Protein AF-A0A448Z9D4-F1 (afdb_monomer)

Solvent-accessible surface area (backbone atoms only — not comparable to full-atom values): 10420 Å² total; per-residue (Å²): 134,87,89,86,86,84,90,81,82,89,83,80,80,80,78,78,79,80,71,76,80,75,78,73,74,74,68,60,61,67,57,47,51,58,36,29,73,73,11,59,17,54,36,50,36,48,49,46,41,60,54,42,74,74,62,68,85,88,76,64,77,76,55,37,66,43,79,90,77,48,28,20,47,69,38,93,47,69,90,80,47,76,72,38,74,38,67,63,66,54,86,63,51,76,75,40,54,92,68,25,38,66,30,50,39,34,41,70,41,82,87,62,87,43,100,80,77,50,35,76,46,60,32,31,41,57,93,47,40,46,66,41,55,60,89,65,77,69,72,37,35,34,49,92,26,43,39,24,60,77,74,59,28,45,46,70,78,58,88,81,66,87,62,89,35,75,106

Structure (mmCIF, N/CA/C/O backbone):
data_AF-A0A448Z9D4-F1
#
_entry.id   AF-A0A448Z9D4-F1
#
loop_
_atom_site.group_PDB
_atom_site.id
_atom_site.type_symbol
_atom_site.label_atom_id
_atom_site.label_alt_id
_atom_site.label_comp_id
_atom_site.label_asym_id
_atom_site.label_entity_id
_atom_site.label_seq_id
_atom_site.pdbx_PDB_ins_code
_atom_site.Cartn_x
_atom_site.Cartn_y
_atom_site.Cartn_z
_atom_site.occupancy
_atom_site.B_iso_or_equiv
_atom_site.auth_seq_id
_atom_site.auth_comp_id
_atom_site.auth_asym_id
_atom_site.auth_atom_id
_atom_site.pdbx_PDB_model_num
ATOM 1 N N . MET A 1 1 ? 22.459 -67.582 -50.135 1.00 36.84 1 MET A N 1
ATOM 2 C CA . MET A 1 1 ? 23.794 -67.138 -49.676 1.00 36.84 1 MET A CA 1
ATOM 3 C C . MET A 1 1 ? 23.804 -65.613 -49.620 1.00 36.84 1 MET A C 1
ATOM 5 O O . MET A 1 1 ? 23.527 -65.019 -50.646 1.00 36.84 1 MET A O 1
ATOM 9 N N . LYS A 1 2 ? 24.046 -65.054 -48.417 1.00 35.31 2 LYS A N 1
ATOM 10 C CA . LYS A 1 2 ? 24.551 -63.705 -48.034 1.00 35.31 2 LYS A CA 1
ATOM 11 C C . LYS A 1 2 ? 24.096 -62.491 -48.875 1.00 35.31 2 LYS A C 1
ATOM 13 O O . LYS A 1 2 ? 24.502 -62.348 -50.014 1.00 35.31 2 LYS A O 1
ATOM 18 N N . ASN A 1 3 ? 23.211 -61.650 -48.333 1.00 38.22 3 ASN A N 1
ATOM 19 C CA . ASN A 1 3 ? 23.468 -60.439 -47.513 1.00 38.22 3 ASN A CA 1
ATOM 20 C C . ASN A 1 3 ? 23.447 -59.168 -48.371 1.00 38.22 3 ASN A C 1
ATOM 22 O O . ASN A 1 3 ? 24.313 -59.022 -49.222 1.00 38.22 3 ASN A O 1
ATOM 26 N N . GLN A 1 4 ? 22.568 -58.217 -48.038 1.00 38.72 4 GLN A N 1
ATOM 27 C CA . GLN A 1 4 ? 22.962 -56.831 -47.750 1.00 38.72 4 GLN A CA 1
ATOM 28 C C . GLN A 1 4 ? 21.807 -56.053 -47.097 1.00 38.72 4 GLN A C 1
ATOM 30 O O . GLN A 1 4 ? 20.663 -56.091 -47.540 1.00 38.72 4 GLN A O 1
ATOM 35 N N . SER A 1 5 ? 22.155 -55.426 -45.978 1.00 44.38 5 SER A N 1
ATOM 36 C CA . SER A 1 5 ? 21.351 -54.638 -45.048 1.00 44.38 5 SER A CA 1
ATOM 37 C C . SER A 1 5 ? 20.934 -53.289 -45.630 1.00 44.38 5 SER A C 1
ATOM 39 O O . SER A 1 5 ? 21.693 -52.737 -46.414 1.00 44.38 5 SER A O 1
ATOM 41 N N . LEU A 1 6 ? 19.860 -52.676 -45.122 1.00 38.09 6 LEU A N 1
ATOM 42 C CA . LEU A 1 6 ? 19.865 -51.230 -44.865 1.00 38.09 6 LEU A CA 1
ATOM 43 C C . LEU A 1 6 ? 18.790 -50.851 -43.830 1.00 38.09 6 LEU A C 1
ATOM 45 O O . LEU A 1 6 ? 17.598 -51.064 -44.027 1.00 38.09 6 LEU A O 1
ATOM 49 N N . SER A 1 7 ? 19.259 -50.320 -42.704 1.00 43.16 7 SER A N 1
ATOM 50 C CA . SER A 1 7 ? 18.485 -49.749 -41.600 1.00 43.16 7 SER A CA 1
ATOM 51 C C . SER A 1 7 ? 17.828 -48.429 -42.009 1.00 43.16 7 SER A C 1
ATOM 53 O O . SER A 1 7 ? 18.494 -47.621 -42.648 1.00 43.16 7 SER A O 1
ATOM 55 N N . LEU A 1 8 ? 16.605 -48.135 -41.546 1.00 39.91 8 LEU A N 1
ATOM 56 C CA . LEU A 1 8 ? 16.091 -46.759 -41.527 1.00 39.91 8 LEU A CA 1
ATOM 57 C C . LEU A 1 8 ? 15.339 -46.439 -40.221 1.00 39.91 8 LEU A C 1
A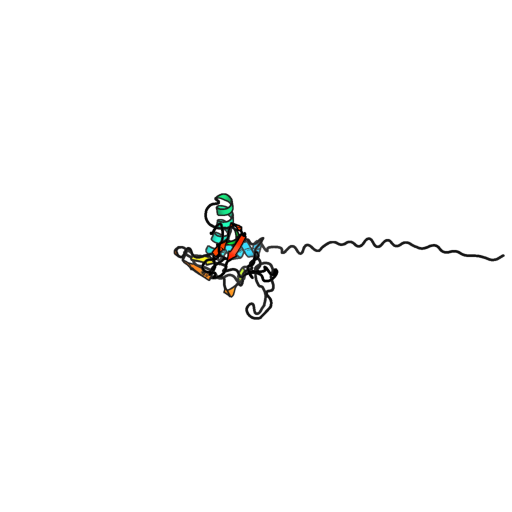TOM 59 O O . LEU A 1 8 ? 14.237 -46.913 -39.971 1.00 39.91 8 LEU A O 1
ATOM 63 N N . ALA A 1 9 ? 16.040 -45.649 -39.405 1.00 39.03 9 ALA A N 1
ATOM 64 C CA . ALA A 1 9 ? 15.614 -44.591 -38.488 1.00 39.03 9 ALA A CA 1
ATOM 65 C C . ALA A 1 9 ? 14.257 -44.690 -37.758 1.00 39.03 9 ALA A C 1
ATOM 67 O O . ALA A 1 9 ? 13.191 -44.417 -38.304 1.00 39.03 9 ALA A O 1
ATOM 68 N N . LEU A 1 10 ? 14.357 -44.898 -36.443 1.00 39.38 10 LEU A N 1
ATOM 69 C CA . LEU A 1 10 ? 13.347 -44.565 -35.444 1.00 39.38 10 LEU A CA 1
ATOM 70 C C . LEU A 1 10 ? 13.287 -43.026 -35.296 1.00 39.38 10 LEU A C 1
ATOM 72 O O . LEU A 1 10 ? 14.190 -42.431 -34.708 1.00 39.38 10 LEU A O 1
ATOM 76 N N . LEU A 1 11 ? 12.258 -42.359 -35.833 1.00 39.09 11 LEU A N 1
ATOM 77 C CA . LEU A 1 11 ? 11.969 -40.961 -35.487 1.00 39.09 11 LEU A CA 1
ATOM 78 C C . LEU A 1 11 ? 11.218 -40.926 -34.150 1.00 39.09 11 LEU A C 1
ATOM 80 O O . LEU A 1 11 ? 10.002 -41.088 -34.099 1.00 39.09 11 LEU A O 1
ATOM 84 N N . ALA A 1 12 ? 11.949 -40.704 -33.060 1.00 41.31 12 ALA A N 1
ATOM 85 C CA . ALA A 1 12 ? 11.363 -40.277 -31.797 1.00 41.31 12 ALA A CA 1
ATOM 86 C C . ALA A 1 12 ? 11.097 -38.767 -31.874 1.00 41.31 12 ALA A C 1
ATOM 88 O O . ALA A 1 12 ? 12.001 -37.950 -31.702 1.00 41.31 12 ALA A O 1
ATOM 89 N N . THR A 1 13 ? 9.859 -38.378 -32.171 1.00 46.28 13 THR A N 1
ATOM 90 C CA . THR A 1 13 ? 9.428 -36.983 -32.062 1.00 46.28 13 THR A CA 1
ATOM 91 C C . THR A 1 13 ? 9.284 -36.616 -30.586 1.00 46.28 13 THR A C 1
ATOM 93 O O . THR A 1 13 ? 8.276 -36.934 -29.957 1.00 46.28 13 THR A O 1
ATOM 96 N N . LEU A 1 14 ? 10.294 -35.937 -30.030 1.00 39.09 14 LEU A N 1
ATOM 97 C CA . LEU A 1 14 ? 10.141 -35.137 -28.816 1.00 39.09 14 LEU A CA 1
ATOM 98 C C . LEU A 1 14 ? 9.248 -33.935 -29.145 1.00 39.09 14 LEU A C 1
ATOM 100 O O . LEU A 1 14 ? 9.716 -32.921 -29.659 1.00 39.09 14 LEU A O 1
ATOM 104 N N . THR A 1 15 ? 7.959 -34.027 -28.839 1.00 52.91 15 THR A N 1
ATOM 105 C CA . THR A 1 15 ? 7.132 -32.830 -28.690 1.00 52.91 15 THR A CA 1
ATOM 106 C C . THR A 1 15 ? 7.383 -32.261 -27.301 1.00 52.91 15 THR A C 1
ATOM 108 O O . THR A 1 15 ? 6.835 -32.732 -26.304 1.00 52.91 15 THR A O 1
ATOM 111 N N . SER A 1 16 ? 8.271 -31.272 -27.241 1.00 44.44 16 SER A N 1
ATOM 112 C CA . SER A 1 16 ? 8.536 -30.461 -26.058 1.00 44.44 16 SER A CA 1
ATOM 113 C C . SER A 1 16 ? 7.242 -29.803 -25.571 1.00 44.44 16 SER A C 1
ATOM 115 O O . SER A 1 16 ? 6.735 -28.871 -26.192 1.00 44.44 16 SER A O 1
ATOM 117 N N . PHE A 1 17 ? 6.718 -30.276 -24.442 1.00 41.72 17 PHE A N 1
ATOM 118 C CA . PHE A 1 17 ? 5.711 -29.565 -23.661 1.00 41.72 17 PHE A CA 1
ATOM 119 C C . PHE A 1 17 ? 6.364 -28.324 -23.038 1.00 41.72 17 PHE A C 1
AT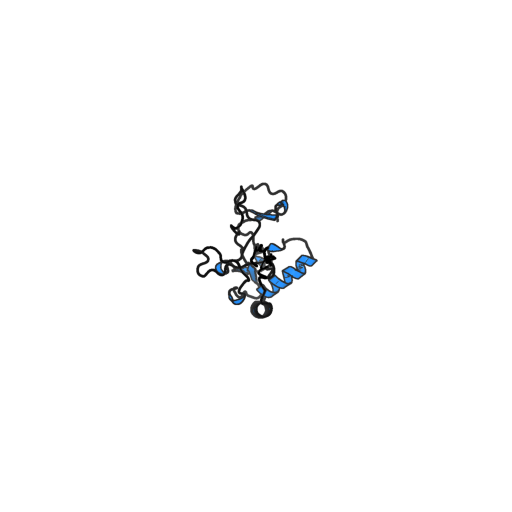OM 121 O O . PHE A 1 17 ? 6.927 -28.377 -21.947 1.00 41.72 17 PHE A O 1
ATOM 128 N N . LEU A 1 18 ? 6.295 -27.190 -23.734 1.00 41.84 18 LEU A N 1
ATOM 129 C CA . LEU A 1 18 ? 6.484 -25.874 -23.125 1.00 41.84 18 LEU A CA 1
ATOM 130 C C . LEU A 1 18 ? 5.200 -25.512 -22.371 1.00 41.84 18 LEU A C 1
ATOM 132 O O . LEU A 1 18 ? 4.398 -24.701 -22.824 1.00 41.84 18 LEU A O 1
ATOM 136 N N . VAL A 1 19 ? 4.989 -26.136 -21.212 1.00 48.84 19 VAL A N 1
ATOM 137 C CA . VAL A 1 19 ? 4.070 -25.579 -20.217 1.00 48.84 19 VAL A CA 1
ATOM 138 C C . VAL A 1 19 ? 4.837 -24.447 -19.553 1.00 48.84 19 VAL A C 1
ATOM 140 O O . VAL A 1 19 ? 5.671 -24.672 -18.676 1.00 48.84 19 VAL A O 1
ATOM 143 N N . GLY A 1 20 ? 4.607 -23.222 -20.024 1.00 38.44 20 GLY A N 1
ATOM 144 C CA . GLY A 1 20 ? 4.985 -22.040 -19.267 1.00 38.44 20 GLY A CA 1
ATOM 145 C C . GLY A 1 20 ? 4.369 -22.171 -17.879 1.00 38.44 20 GLY A C 1
ATOM 146 O O . GLY A 1 20 ? 3.147 -22.186 -17.745 1.00 38.44 20 GLY A O 1
ATOM 147 N N . ARG A 1 21 ? 5.205 -22.341 -16.851 1.00 39.41 21 ARG A N 1
ATOM 148 C CA . ARG A 1 21 ? 4.773 -22.237 -15.458 1.00 39.41 21 ARG A CA 1
ATOM 149 C C . ARG A 1 21 ? 4.270 -20.811 -15.262 1.00 39.41 21 ARG A C 1
ATOM 151 O O . ARG A 1 21 ? 5.062 -19.899 -15.047 1.00 39.41 21 ARG A O 1
ATOM 158 N N . VAL A 1 22 ? 2.958 -20.629 -15.351 1.00 41.25 22 VAL A N 1
ATOM 159 C CA . VAL A 1 22 ? 2.287 -19.534 -14.661 1.00 41.25 22 VAL A CA 1
ATOM 160 C C . VAL A 1 22 ? 2.522 -19.827 -13.186 1.00 41.25 22 VAL A C 1
ATOM 162 O O . VAL A 1 22 ? 1.943 -20.758 -12.635 1.00 41.25 22 VAL A O 1
ATOM 165 N N . VAL A 1 23 ? 3.478 -19.130 -12.577 1.00 42.00 23 VAL A N 1
ATOM 166 C CA . VAL A 1 23 ? 3.577 -19.095 -11.120 1.00 42.00 23 VAL A CA 1
ATOM 167 C C . VAL A 1 23 ? 2.389 -18.247 -10.690 1.00 42.00 23 VAL A C 1
ATOM 169 O O . VAL A 1 23 ? 2.463 -17.022 -10.752 1.00 42.00 23 VAL A O 1
ATOM 172 N N . SER A 1 24 ? 1.260 -18.889 -10.383 1.00 49.28 24 SER A N 1
ATOM 173 C CA . SER A 1 24 ? 0.188 -18.200 -9.681 1.00 49.28 24 SER A CA 1
ATOM 174 C C . SER A 1 24 ? 0.750 -17.832 -8.314 1.00 49.28 24 SER A C 1
ATOM 176 O O . SER A 1 24 ? 1.257 -18.670 -7.567 1.00 49.28 24 SER A O 1
ATOM 178 N N . VAL A 1 25 ? 0.790 -16.534 -8.044 1.00 58.94 25 VAL A N 1
ATOM 179 C CA . VAL A 1 25 ? 1.044 -16.035 -6.702 1.00 58.94 25 VAL A CA 1
ATOM 180 C C . VAL A 1 25 ? -0.274 -16.250 -5.970 1.00 58.94 25 VAL A C 1
ATOM 182 O O . VAL A 1 25 ? -1.169 -15.419 -6.056 1.00 58.94 25 VAL A O 1
ATOM 185 N N . ASP A 1 26 ? -0.447 -17.431 -5.380 1.00 77.06 26 ASP A N 1
ATOM 186 C CA . ASP A 1 26 ? -1.696 -17.769 -4.704 1.00 77.06 26 ASP A CA 1
ATOM 187 C C . ASP A 1 26 ? -1.811 -16.932 -3.423 1.00 77.06 26 ASP A C 1
ATOM 189 O O . ASP A 1 26 ? -0.947 -16.981 -2.543 1.00 77.06 26 ASP A O 1
ATOM 193 N N . VAL A 1 27 ? -2.870 -16.128 -3.343 1.00 83.12 27 VAL A N 1
ATOM 194 C CA . VAL A 1 27 ? -3.210 -15.342 -2.157 1.00 83.12 27 VAL A CA 1
ATOM 195 C C . VAL A 1 27 ? -3.767 -16.281 -1.091 1.00 83.12 27 VAL A C 1
ATOM 197 O O . VAL A 1 27 ? -4.749 -16.988 -1.323 1.00 83.12 27 VAL A O 1
ATOM 200 N N . ASP A 1 28 ? -3.184 -16.254 0.106 1.00 90.69 28 ASP A N 1
ATOM 201 C CA . ASP A 1 28 ? -3.747 -16.941 1.268 1.00 90.69 28 ASP A CA 1
ATOM 202 C C . ASP A 1 28 ? -4.917 -16.123 1.842 1.00 90.69 28 ASP A C 1
ATOM 204 O O . ASP A 1 28 ? -4.749 -15.248 2.696 1.00 90.69 28 ASP A O 1
ATOM 208 N N . TYR A 1 29 ? -6.126 -16.383 1.341 1.00 89.56 29 TYR A N 1
ATOM 209 C CA . TYR A 1 29 ? -7.329 -15.681 1.791 1.00 89.56 29 TYR A CA 1
ATOM 210 C C . TYR A 1 29 ? -7.710 -15.995 3.246 1.00 89.56 29 TYR A C 1
ATOM 212 O O . TYR A 1 29 ? -8.393 -15.186 3.875 1.00 89.56 29 TYR A O 1
ATOM 220 N N . GLU A 1 30 ? -7.283 -17.129 3.808 1.00 92.38 30 GLU A N 1
ATOM 221 C CA . GLU A 1 30 ? -7.510 -17.425 5.225 1.00 92.38 30 GLU A CA 1
ATOM 222 C C . GLU A 1 30 ? -6.662 -16.486 6.089 1.00 92.38 30 GLU A C 1
ATOM 224 O O . GLU A 1 30 ? -7.191 -15.792 6.964 1.00 92.38 30 GLU A O 1
ATOM 229 N N . ALA A 1 31 ? -5.370 -16.368 5.769 1.00 91.69 31 ALA A N 1
ATOM 230 C CA . ALA A 1 31 ? -4.474 -15.421 6.423 1.00 91.69 31 ALA A CA 1
ATOM 231 C C . ALA A 1 31 ? -4.915 -13.961 6.217 1.00 91.69 31 ALA A C 1
ATOM 233 O O . ALA A 1 31 ? -4.857 -13.167 7.160 1.00 91.69 31 ALA A O 1
ATOM 234 N N . LEU A 1 32 ? -5.401 -13.606 5.019 1.00 92.00 32 LEU A N 1
ATOM 235 C CA . LEU A 1 32 ? -5.936 -12.273 4.721 1.00 92.00 32 LEU A CA 1
ATOM 236 C C . LEU A 1 32 ? -7.103 -11.923 5.652 1.00 92.00 32 LEU A C 1
ATOM 238 O O . LEU A 1 32 ? -7.115 -10.856 6.270 1.00 92.00 32 LEU A O 1
ATOM 242 N N . ASN A 1 33 ? -8.075 -12.830 5.770 1.00 92.62 33 ASN A N 1
ATOM 243 C CA . ASN A 1 33 ? -9.254 -12.623 6.604 1.00 92.62 33 ASN A CA 1
ATOM 244 C C . ASN A 1 33 ? -8.881 -12.535 8.088 1.00 92.62 33 ASN A C 1
ATOM 246 O O . ASN A 1 33 ? -9.335 -11.617 8.774 1.00 92.62 33 ASN A O 1
ATOM 250 N N . ALA A 1 34 ? -7.992 -13.410 8.565 1.00 92.94 34 ALA A N 1
ATOM 251 C CA . ALA A 1 34 ? -7.498 -13.375 9.939 1.00 92.94 34 ALA A CA 1
ATOM 252 C C . ALA A 1 34 ? -6.739 -12.072 10.263 1.00 92.94 34 ALA A C 1
ATOM 254 O O . ALA A 1 34 ? -6.851 -11.541 11.372 1.00 92.94 34 ALA A O 1
ATOM 255 N N . ALA A 1 35 ? -5.979 -11.525 9.310 1.00 91.75 35 ALA A N 1
ATOM 256 C CA . ALA A 1 35 ? -5.326 -10.226 9.464 1.00 91.75 35 ALA A CA 1
ATOM 257 C C . ALA A 1 35 ? -6.345 -9.075 9.491 1.00 91.75 35 ALA A C 1
ATOM 259 O O . ALA A 1 35 ? -6.251 -8.186 10.338 1.00 91.75 35 ALA A O 1
ATOM 260 N N . ALA A 1 36 ? -7.361 -9.116 8.624 1.00 92.00 36 ALA A N 1
ATOM 261 C CA . ALA A 1 36 ? -8.441 -8.130 8.600 1.00 92.00 36 ALA A CA 1
ATOM 262 C C . ALA A 1 36 ? -9.281 -8.137 9.889 1.00 92.00 36 ALA A C 1
ATOM 264 O O . ALA A 1 36 ? -9.783 -7.094 10.301 1.00 92.00 36 ALA A O 1
ATOM 265 N N . GLU A 1 37 ? -9.424 -9.285 10.557 1.00 91.06 37 GLU A N 1
ATOM 266 C CA . GLU A 1 37 ? -10.090 -9.373 11.864 1.00 91.06 37 GLU A CA 1
ATOM 267 C C . GLU A 1 37 ? -9.324 -8.657 12.970 1.00 91.06 37 GLU A C 1
ATOM 269 O O . GLU A 1 37 ? -9.938 -8.049 13.844 1.00 91.06 37 GLU A O 1
ATOM 274 N N . LYS A 1 38 ? -7.993 -8.704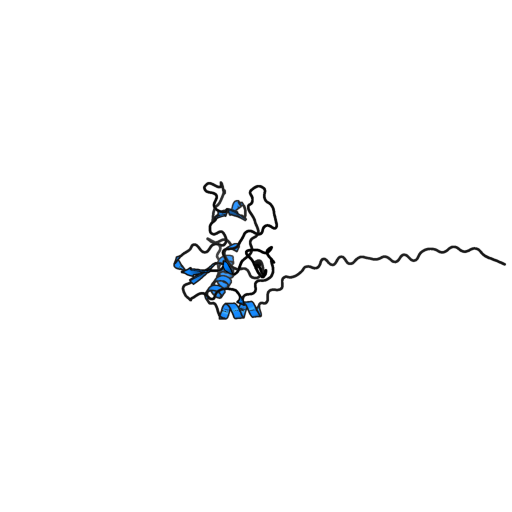 12.913 1.00 90.19 38 LYS A N 1
ATOM 275 C CA . LYS A 1 38 ? -7.111 -8.116 13.926 1.00 90.19 38 LYS A CA 1
ATOM 276 C C . LYS A 1 38 ? -6.808 -6.641 13.676 1.00 90.19 38 LYS A C 1
ATOM 278 O O . LYS A 1 38 ? -6.413 -5.948 14.606 1.00 90.19 38 LYS A O 1
ATOM 283 N N . ASN A 1 39 ? -6.987 -6.165 12.444 1.00 90.75 39 ASN A N 1
ATOM 284 C CA . ASN A 1 39 ? -6.704 -4.791 12.048 1.00 90.75 39 ASN A CA 1
ATOM 285 C C . ASN A 1 39 ? -7.918 -4.158 11.333 1.00 90.75 39 ASN A C 1
ATOM 287 O O . ASN A 1 39 ? -8.081 -4.318 10.117 1.00 90.75 39 ASN A O 1
ATOM 291 N N . PRO A 1 40 ? -8.750 -3.386 12.059 1.00 87.69 40 PRO A N 1
ATOM 292 C CA . PRO A 1 40 ? -9.907 -2.694 11.494 1.00 87.69 40 PRO A CA 1
ATOM 293 C C . PRO A 1 40 ? -9.563 -1.754 10.331 1.00 87.69 40 PRO A C 1
ATOM 295 O O . PRO A 1 40 ? -10.333 -1.663 9.375 1.00 87.69 40 PRO A O 1
ATOM 298 N N . ALA A 1 41 ? -8.405 -1.083 10.358 1.00 87.56 41 ALA A N 1
ATOM 299 C CA . ALA A 1 41 ? -7.979 -0.222 9.253 1.00 87.56 41 ALA A CA 1
ATOM 300 C C . ALA A 1 41 ? -7.622 -1.028 7.999 1.00 87.56 41 ALA A C 1
ATOM 302 O O . ALA A 1 41 ? -7.951 -0.613 6.887 1.00 87.56 41 ALA A O 1
ATOM 303 N N . PHE A 1 42 ? -7.005 -2.201 8.168 1.00 89.62 42 PHE A N 1
ATOM 304 C CA . PHE A 1 42 ? -6.738 -3.123 7.063 1.00 89.62 42 PHE A CA 1
ATOM 305 C C . PHE A 1 42 ? -8.040 -3.624 6.435 1.00 89.62 42 PHE A C 1
ATOM 307 O O . PHE A 1 42 ? -8.202 -3.545 5.217 1.00 89.62 42 PHE A O 1
ATOM 314 N N . ARG A 1 43 ? -9.027 -4.011 7.255 1.00 90.19 43 ARG A N 1
ATOM 315 C CA . ARG A 1 43 ? -10.374 -4.339 6.766 1.00 90.19 43 ARG A CA 1
ATOM 316 C C . ARG A 1 43 ? -11.006 -3.184 5.990 1.00 90.19 43 ARG A C 1
ATOM 318 O O . ARG A 1 43 ? -11.446 -3.388 4.862 1.00 90.19 43 ARG A O 1
ATOM 325 N N . ARG A 1 44 ? -10.989 -1.964 6.540 1.00 85.50 44 ARG A N 1
ATOM 326 C CA . ARG A 1 44 ? -11.497 -0.772 5.838 1.00 85.50 44 ARG A CA 1
ATOM 327 C C . ARG A 1 44 ? -10.766 -0.524 4.519 1.00 85.50 44 ARG A C 1
ATOM 329 O O . ARG A 1 44 ? -11.398 -0.097 3.560 1.00 85.50 44 ARG A O 1
ATOM 336 N N . SER A 1 45 ? -9.459 -0.780 4.447 1.00 83.94 45 SER A N 1
ATOM 337 C CA . SER A 1 45 ? -8.673 -0.667 3.211 1.00 83.94 45 SER A CA 1
ATOM 338 C C . SER A 1 45 ? -9.196 -1.617 2.124 1.00 83.94 45 SER A C 1
ATOM 340 O O . SER A 1 45 ? -9.480 -1.169 1.010 1.00 83.94 45 SER A O 1
ATOM 342 N N . LEU A 1 46 ? -9.430 -2.888 2.478 1.00 86.19 46 LEU A N 1
ATOM 343 C CA . LEU A 1 46 ? -10.003 -3.909 1.590 1.00 86.19 46 LEU A CA 1
ATOM 344 C C . LEU A 1 46 ? -11.441 -3.570 1.160 1.00 86.19 46 LEU A C 1
ATOM 346 O O . LEU A 1 46 ? -11.795 -3.674 -0.013 1.00 86.19 46 LEU A O 1
ATOM 350 N N . GLU A 1 47 ? -12.282 -3.117 2.089 1.00 82.88 47 GLU A N 1
ATOM 351 C CA . GLU A 1 47 ? -13.665 -2.721 1.795 1.00 82.88 47 GLU A CA 1
ATOM 352 C C . GLU A 1 47 ? -13.728 -1.453 0.935 1.00 82.88 47 GLU A C 1
ATOM 354 O O . GLU A 1 47 ? -14.557 -1.347 0.029 1.00 82.88 47 GLU A O 1
ATOM 359 N N . ASN A 1 48 ? -12.833 -0.489 1.175 1.00 73.44 48 ASN A N 1
ATOM 360 C CA . ASN A 1 48 ? -12.742 0.736 0.388 1.00 73.44 48 ASN A CA 1
ATOM 361 C C . ASN A 1 48 ? -12.337 0.458 -1.063 1.00 73.44 48 ASN A C 1
ATOM 363 O O . ASN A 1 48 ? -12.879 1.139 -1.935 1.00 73.44 48 ASN A O 1
ATOM 367 N N . ARG A 1 49 ? -11.492 -0.553 -1.340 1.00 72.56 49 ARG A N 1
ATOM 368 C CA . ARG A 1 49 ? -11.248 -1.055 -2.711 1.00 72.56 49 ARG A CA 1
ATOM 369 C C . ARG A 1 49 ? -12.577 -1.395 -3.381 1.00 72.56 49 ARG A C 1
ATOM 371 O O . ARG A 1 49 ? -12.896 -0.839 -4.430 1.00 72.56 49 ARG A O 1
ATOM 378 N N . HIS A 1 50 ? -13.375 -2.257 -2.749 1.00 61.41 50 HIS A N 1
ATOM 379 C CA . HIS A 1 50 ? -14.637 -2.738 -3.316 1.00 61.41 50 HIS A CA 1
ATOM 380 C C . HIS A 1 50 ? -15.685 -1.624 -3.451 1.00 61.41 50 HIS A C 1
ATOM 382 O O . HIS A 1 50 ? -16.338 -1.484 -4.480 1.00 61.41 50 HIS A O 1
ATOM 388 N N . ARG A 1 51 ? -15.823 -0.772 -2.433 1.00 62.94 51 ARG A N 1
ATOM 389 C CA . ARG A 1 51 ? -16.783 0.337 -2.445 1.00 62.94 51 ARG A CA 1
ATOM 390 C C . ARG A 1 51 ? -16.424 1.402 -3.482 1.00 62.94 51 ARG A C 1
ATOM 392 O O . ARG A 1 51 ? -17.315 1.942 -4.134 1.00 62.94 51 ARG A O 1
ATOM 399 N N . ARG A 1 52 ? -15.139 1.731 -3.644 1.00 62.12 52 ARG A N 1
ATOM 400 C CA . ARG A 1 52 ? -14.700 2.815 -4.539 1.00 62.12 52 ARG A CA 1
ATOM 401 C C . ARG A 1 52 ? -14.487 2.365 -5.979 1.00 62.12 52 ARG A C 1
ATOM 403 O O . ARG A 1 52 ? -14.693 3.196 -6.861 1.00 62.12 52 ARG A O 1
ATOM 410 N N . SER A 1 53 ? -14.206 1.085 -6.239 1.00 54.69 53 SER A N 1
ATOM 411 C CA . SER A 1 53 ? -14.307 0.535 -7.600 1.00 54.69 53 SER A CA 1
ATOM 412 C C . SER A 1 53 ? -15.736 0.651 -8.151 1.00 54.69 53 SER A C 1
ATOM 414 O O . SER A 1 53 ? -15.916 0.878 -9.345 1.00 54.69 53 SER A O 1
ATOM 416 N N . LEU A 1 54 ? -16.746 0.600 -7.273 1.00 53.94 54 LEU A N 1
ATOM 417 C CA . LEU A 1 54 ? -18.159 0.787 -7.617 1.00 53.94 54 LEU A CA 1
ATOM 418 C C . LEU A 1 54 ? -18.597 2.263 -7.683 1.00 53.94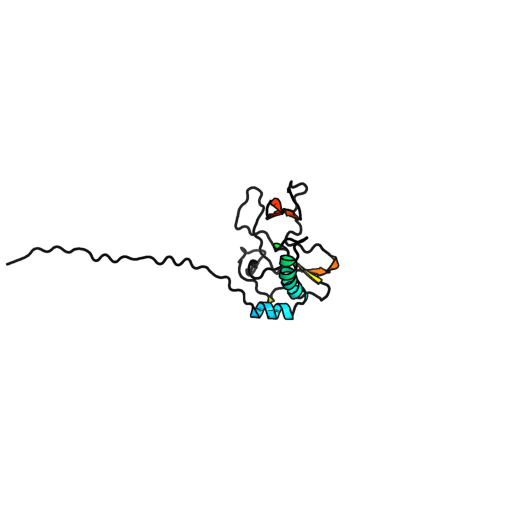 54 LEU A C 1
ATOM 420 O O . LEU A 1 54 ? -19.501 2.593 -8.447 1.00 53.94 54 LEU A O 1
ATOM 424 N N . GLN A 1 55 ? -17.996 3.152 -6.882 1.00 51.44 55 GLN A N 1
ATOM 425 C CA . GLN A 1 55 ? -18.459 4.544 -6.719 1.00 51.44 55 GLN A CA 1
ATOM 426 C C . GLN A 1 55 ? -17.595 5.615 -7.395 1.00 51.44 55 GLN A C 1
ATOM 428 O O . GLN A 1 55 ? -18.000 6.775 -7.395 1.00 51.44 55 GLN A O 1
ATOM 433 N N . ASN A 1 56 ? -16.446 5.227 -7.953 1.00 52.19 56 ASN A N 1
ATOM 434 C CA . ASN A 1 56 ? -15.578 5.973 -8.864 1.00 52.19 56 ASN A CA 1
ATOM 435 C C . ASN A 1 56 ? -15.710 7.503 -8.766 1.00 52.19 56 ASN A C 1
ATOM 437 O O . ASN A 1 56 ? -16.542 8.089 -9.463 1.00 52.19 56 ASN A O 1
ATOM 441 N N . LYS A 1 57 ? -14.892 8.160 -7.928 1.00 51.78 57 LYS A N 1
ATOM 442 C CA . LYS A 1 57 ? -14.678 9.602 -8.114 1.00 51.78 57 LYS A CA 1
ATOM 443 C C . LYS A 1 57 ? -13.292 10.125 -7.773 1.00 51.78 57 LYS A C 1
ATOM 445 O O . LYS A 1 57 ? -12.669 10.644 -8.684 1.00 51.78 57 LYS A O 1
ATOM 450 N N . ASP A 1 58 ? -12.736 9.910 -6.582 1.00 53.56 58 ASP A N 1
ATOM 451 C CA . ASP A 1 58 ? -11.542 10.698 -6.227 1.00 53.56 58 ASP A CA 1
ATOM 452 C C . ASP A 1 58 ? -10.396 9.941 -5.528 1.00 53.56 58 ASP A C 1
ATOM 454 O O . ASP A 1 58 ? -9.692 10.558 -4.744 1.00 53.56 58 ASP A O 1
ATOM 458 N N . LYS A 1 59 ? -10.130 8.653 -5.783 1.00 56.69 59 LYS A N 1
ATOM 459 C CA . LYS A 1 59 ? -8.781 8.073 -5.556 1.00 56.69 59 LYS A CA 1
ATOM 460 C C . LYS A 1 59 ? -8.516 6.958 -6.570 1.00 56.69 59 LYS A C 1
ATOM 462 O O . LYS A 1 59 ? -9.441 6.194 -6.854 1.00 56.69 59 LYS A O 1
ATOM 467 N N . PRO A 1 60 ? -7.307 6.851 -7.134 1.00 61.41 60 PRO A N 1
ATOM 468 C CA . PRO A 1 60 ? -6.983 5.810 -8.094 1.00 61.41 60 PRO A CA 1
ATOM 469 C C . PRO A 1 60 ? -6.881 4.444 -7.399 1.00 61.41 60 PRO A C 1
ATOM 471 O O . PRO A 1 60 ? -6.527 4.358 -6.226 1.00 61.41 60 PRO A O 1
ATOM 474 N N . ALA A 1 61 ? -7.191 3.361 -8.119 1.00 62.44 61 ALA A N 1
ATOM 475 C CA . ALA A 1 61 ? -7.297 2.015 -7.539 1.00 62.44 61 ALA A CA 1
ATOM 476 C C . ALA A 1 61 ? -6.024 1.550 -6.798 1.00 62.44 61 ALA A C 1
ATOM 478 O O . ALA A 1 61 ? -6.134 0.876 -5.780 1.00 62.44 61 ALA A O 1
ATOM 479 N N . PHE A 1 62 ? -4.839 1.985 -7.243 1.00 63.94 62 PHE A N 1
ATOM 480 C CA . PHE A 1 62 ? -3.550 1.629 -6.634 1.00 63.94 62 PHE A CA 1
ATOM 481 C C . PHE A 1 62 ? -3.270 2.321 -5.281 1.00 63.94 62 PHE A C 1
ATOM 483 O O . PHE A 1 62 ? -2.275 1.998 -4.633 1.00 63.94 62 PHE A O 1
ATOM 490 N N . ASP A 1 63 ? -4.091 3.285 -4.838 1.00 68.88 63 ASP A N 1
ATOM 491 C CA . ASP A 1 63 ? -3.991 3.851 -3.480 1.00 68.88 63 ASP A CA 1
ATOM 492 C C . ASP A 1 63 ? -4.524 2.881 -2.410 1.00 68.88 63 ASP A C 1
ATOM 494 O O . ASP A 1 63 ? -4.193 3.012 -1.231 1.00 68.88 63 ASP A O 1
ATOM 498 N N . PHE A 1 64 ? -5.305 1.874 -2.808 1.00 75.31 64 PHE A N 1
ATOM 499 C CA . PHE A 1 64 ? -5.823 0.830 -1.922 1.00 75.31 64 PHE A CA 1
ATOM 500 C C . PHE A 1 64 ? -4.986 -0.433 -2.029 1.00 75.31 64 PHE A C 1
ATOM 502 O O . PHE A 1 64 ? -4.254 -0.609 -2.998 1.00 75.31 64 PHE A O 1
ATOM 509 N N . PHE A 1 65 ? -5.073 -1.299 -1.023 1.00 84.75 65 PHE A N 1
ATOM 510 C CA . PHE A 1 65 ? -4.464 -2.619 -1.107 1.00 84.75 65 PHE A CA 1
ATOM 511 C C . PHE A 1 65 ? -5.331 -3.565 -1.919 1.00 84.75 65 PHE A C 1
ATOM 513 O O . PHE A 1 65 ? -6.518 -3.746 -1.634 1.00 84.75 65 PHE A O 1
ATOM 520 N N . ASP A 1 66 ? -4.711 -4.154 -2.925 1.00 85.44 66 ASP A N 1
ATOM 521 C CA . ASP A 1 66 ? -5.261 -5.194 -3.756 1.00 85.44 66 ASP A CA 1
ATOM 522 C C . ASP A 1 66 ? -4.438 -6.467 -3.526 1.00 85.44 66 ASP A C 1
ATOM 524 O O . ASP A 1 66 ? -3.329 -6.566 -4.042 1.00 85.44 66 ASP A O 1
ATOM 528 N N . PRO A 1 67 ? -4.939 -7.449 -2.759 1.00 86.81 67 PRO A N 1
ATOM 529 C CA . PRO A 1 67 ? -4.179 -8.666 -2.488 1.00 86.81 67 PRO A CA 1
ATOM 530 C C . PRO A 1 67 ? -3.853 -9.466 -3.757 1.00 86.81 67 PRO A C 1
ATOM 532 O O . PRO A 1 67 ? -2.931 -10.276 -3.721 1.00 86.81 67 PRO A O 1
ATOM 535 N N . ASP A 1 68 ? -4.586 -9.243 -4.853 1.00 83.69 68 ASP A N 1
ATOM 536 C CA . ASP A 1 68 ? -4.431 -9.966 -6.114 1.00 83.69 68 ASP A CA 1
ATOM 537 C C . ASP A 1 68 ? -3.380 -9.307 -7.035 1.00 83.69 68 ASP A C 1
ATOM 539 O O . ASP A 1 68 ? -2.795 -9.975 -7.889 1.00 83.69 68 ASP A O 1
ATOM 543 N N . GLU A 1 69 ? -3.126 -8.001 -6.872 1.00 81.69 69 GLU A N 1
ATOM 544 C CA . GLU A 1 69 ? -2.183 -7.230 -7.702 1.00 81.69 69 GLU A CA 1
ATOM 545 C C . GLU A 1 69 ? -0.933 -6.766 -6.941 1.00 81.69 69 GLU A C 1
ATOM 547 O O . GLU A 1 69 ? 0.156 -6.675 -7.520 1.00 81.69 69 GLU A O 1
ATOM 552 N N . ASP A 1 70 ? -1.069 -6.452 -5.652 1.00 86.62 70 ASP A N 1
ATOM 553 C CA . ASP A 1 70 ? 0.035 -5.971 -4.839 1.00 86.62 70 ASP A CA 1
ATOM 554 C C . ASP A 1 70 ? 1.013 -7.087 -4.506 1.00 86.62 70 ASP A C 1
ATOM 556 O O . ASP A 1 70 ? 0.670 -8.194 -4.093 1.00 86.62 70 ASP A O 1
ATOM 560 N N . THR A 1 71 ? 2.286 -6.729 -4.604 1.00 90.00 71 THR A N 1
ATOM 561 C CA . THR A 1 71 ? 3.384 -7.567 -4.141 1.00 90.00 71 THR A CA 1
ATOM 562 C C . THR A 1 71 ? 4.130 -6.855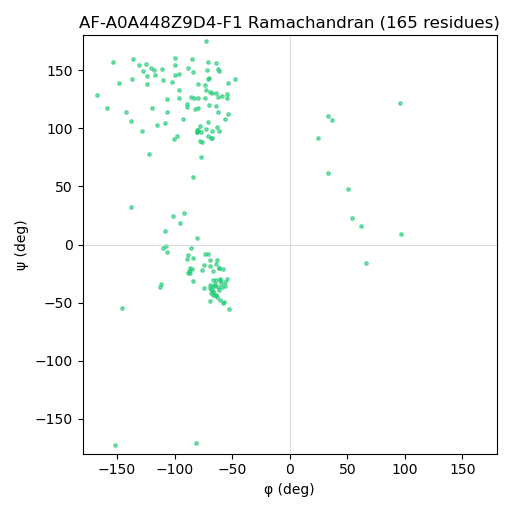 -3.030 1.00 90.00 71 THR A C 1
ATOM 564 O O . THR A 1 71 ? 4.274 -5.627 -3.028 1.00 90.00 71 THR A O 1
ATOM 567 N N . CYS A 1 72 ? 4.625 -7.640 -2.083 1.00 91.56 72 CYS A N 1
ATOM 568 C CA . CYS A 1 72 ? 5.437 -7.152 -0.985 1.00 91.56 72 CYS A CA 1
ATOM 569 C C . CYS A 1 72 ? 6.880 -7.630 -1.117 1.00 91.56 72 CYS A C 1
ATOM 571 O O . CYS A 1 72 ? 7.162 -8.700 -1.658 1.00 91.56 72 CYS A O 1
ATOM 573 N N . ASP A 1 73 ? 7.795 -6.830 -0.582 1.00 93.06 73 ASP A N 1
ATOM 574 C CA . ASP A 1 73 ? 9.203 -7.173 -0.458 1.00 93.06 73 ASP A CA 1
ATOM 575 C C . ASP A 1 73 ? 9.423 -8.126 0.719 1.00 93.06 73 ASP A C 1
ATOM 577 O O . ASP A 1 73 ? 9.444 -7.734 1.890 1.00 93.06 73 ASP A O 1
ATOM 581 N N . ASN A 1 74 ? 9.588 -9.403 0.397 1.00 92.00 74 ASN A N 1
ATOM 582 C CA . ASN A 1 74 ? 9.839 -10.462 1.366 1.00 92.00 74 ASN A CA 1
ATOM 583 C C . ASN A 1 74 ? 11.331 -10.775 1.542 1.00 92.00 74 ASN A C 1
ATOM 585 O O . ASN A 1 74 ? 11.686 -11.837 2.056 1.00 92.00 74 ASN A O 1
ATOM 589 N N . SER A 1 75 ? 12.215 -9.860 1.135 1.00 90.62 75 SER A N 1
ATOM 590 C CA . SER A 1 75 ? 13.634 -9.957 1.472 1.00 90.62 75 SER A CA 1
ATOM 591 C C . SER A 1 75 ? 13.850 -9.845 2.986 1.00 90.62 75 SER A C 1
ATOM 593 O O . SER A 1 75 ? 13.022 -9.308 3.730 1.00 90.62 75 SER A O 1
ATOM 595 N N . LYS A 1 76 ? 14.974 -10.400 3.454 1.00 86.44 76 LYS A N 1
ATOM 596 C CA . LYS A 1 76 ? 15.345 -10.354 4.874 1.00 86.44 76 LYS A CA 1
ATOM 597 C C . LYS A 1 76 ? 15.830 -8.961 5.268 1.00 86.44 76 LYS A C 1
ATOM 599 O O . LYS A 1 76 ? 15.480 -8.508 6.352 1.00 86.44 76 LYS A O 1
ATOM 604 N N . ASN A 1 77 ? 16.567 -8.288 4.378 1.00 85.69 77 ASN A N 1
ATOM 605 C CA . ASN A 1 77 ? 17.059 -6.927 4.577 1.00 85.69 77 ASN A CA 1
ATOM 606 C C . ASN A 1 77 ? 16.558 -6.001 3.443 1.00 85.69 77 ASN A C 1
ATOM 608 O O . ASN A 1 77 ? 17.321 -5.689 2.532 1.00 85.69 77 ASN A O 1
ATOM 612 N N . PRO A 1 78 ? 15.296 -5.533 3.463 1.00 79.50 78 PRO A N 1
ATOM 613 C CA . PRO A 1 78 ? 14.662 -4.799 2.348 1.00 79.50 78 PRO A CA 1
ATOM 614 C C . PRO A 1 78 ? 15.299 -3.452 1.968 1.00 79.50 78 PRO A C 1
ATOM 616 O O . PRO A 1 78 ? 15.008 -2.891 0.906 1.00 79.50 78 PRO A O 1
ATOM 619 N N . THR A 1 79 ? 16.171 -2.905 2.809 1.00 74.44 79 THR A N 1
ATOM 620 C CA . THR A 1 79 ? 16.984 -1.716 2.514 1.00 74.44 79 THR A CA 1
ATOM 621 C C . THR A 1 79 ? 18.305 -2.034 1.815 1.00 74.44 79 THR A C 1
ATOM 623 O O . THR A 1 79 ? 18.850 -1.157 1.146 1.00 74.44 79 THR A O 1
ATOM 626 N N . GLU A 1 80 ? 18.816 -3.256 1.955 1.00 77.44 80 GLU A N 1
ATOM 627 C CA . GLU A 1 80 ? 20.154 -3.661 1.500 1.00 77.44 80 GLU A CA 1
ATOM 628 C C . GLU A 1 80 ? 20.092 -4.662 0.340 1.00 77.44 80 GLU A C 1
ATOM 630 O O . GLU A 1 80 ? 20.900 -4.607 -0.589 1.00 77.44 80 GLU A O 1
ATOM 635 N N . ASP A 1 81 ? 19.105 -5.553 0.375 1.00 77.62 81 ASP A N 1
ATOM 636 C CA . ASP A 1 81 ? 18.917 -6.618 -0.591 1.00 77.62 81 ASP A CA 1
ATOM 637 C C . ASP A 1 81 ? 18.139 -6.139 -1.823 1.00 77.62 81 ASP A C 1
ATOM 639 O O . ASP A 1 81 ? 17.366 -5.176 -1.816 1.00 77.62 81 ASP A O 1
ATOM 643 N N . ARG A 1 82 ? 18.287 -6.889 -2.917 1.00 81.94 82 ARG A N 1
ATOM 644 C CA . ARG A 1 82 ? 17.345 -6.795 -4.031 1.00 81.94 82 ARG A CA 1
ATOM 645 C C . ARG A 1 82 ? 15.967 -7.251 -3.546 1.00 81.94 82 ARG A C 1
ATOM 647 O O . ARG A 1 82 ? 15.846 -8.353 -3.016 1.00 81.94 82 ARG A O 1
ATOM 654 N N . ALA A 1 83 ? 14.944 -6.439 -3.815 1.00 85.12 83 ALA A N 1
ATOM 655 C CA . ALA A 1 83 ? 13.574 -6.743 -3.420 1.00 85.12 83 ALA A CA 1
ATOM 656 C C . ALA A 1 83 ? 13.126 -8.126 -3.925 1.00 85.12 83 ALA A C 1
ATOM 658 O O . ALA A 1 83 ? 13.260 -8.438 -5.116 1.00 85.12 83 ALA A O 1
ATOM 659 N N . LEU A 1 84 ? 12.583 -8.939 -3.015 1.00 89.44 84 LEU A N 1
ATOM 660 C CA . LEU A 1 84 ? 12.002 -10.246 -3.324 1.00 89.44 84 LEU A CA 1
ATOM 661 C C . LEU A 1 84 ? 10.484 -10.092 -3.379 1.00 89.44 84 LEU A C 1
ATOM 663 O O . LEU A 1 84 ? 9.810 -10.185 -2.356 1.00 89.44 84 LEU A O 1
ATOM 667 N N . LEU A 1 85 ? 9.968 -9.807 -4.573 1.00 89.62 85 LEU A N 1
ATOM 668 C CA . LEU A 1 85 ? 8.558 -9.487 -4.777 1.00 89.62 85 LEU A CA 1
ATOM 669 C C . LEU A 1 85 ? 7.716 -10.762 -4.867 1.00 89.62 85 LEU A C 1
ATOM 671 O O . LEU A 1 85 ? 7.883 -11.556 -5.794 1.00 89.62 85 LEU A O 1
ATOM 675 N N . SER A 1 86 ? 6.805 -10.948 -3.915 1.00 90.81 86 SER A N 1
ATOM 676 C CA . SER A 1 86 ? 5.817 -12.035 -3.918 1.00 90.81 86 SER A CA 1
ATOM 677 C C . SER A 1 86 ? 4.554 -11.624 -3.154 1.00 90.81 86 SER A C 1
ATOM 679 O O . SER A 1 86 ? 4.431 -10.463 -2.758 1.00 90.81 86 SER A O 1
ATOM 681 N N . ALA A 1 87 ? 3.629 -12.569 -2.936 1.00 92.12 87 ALA A N 1
ATOM 682 C CA . ALA A 1 87 ? 2.460 -12.365 -2.078 1.00 92.12 87 ALA A CA 1
ATOM 683 C C . ALA A 1 87 ? 2.857 -11.734 -0.738 1.00 92.12 87 ALA A C 1
ATOM 685 O O . ALA A 1 87 ? 3.907 -12.058 -0.168 1.00 92.12 87 ALA A O 1
ATOM 686 N N . CYS A 1 88 ? 2.009 -10.839 -0.244 1.00 92.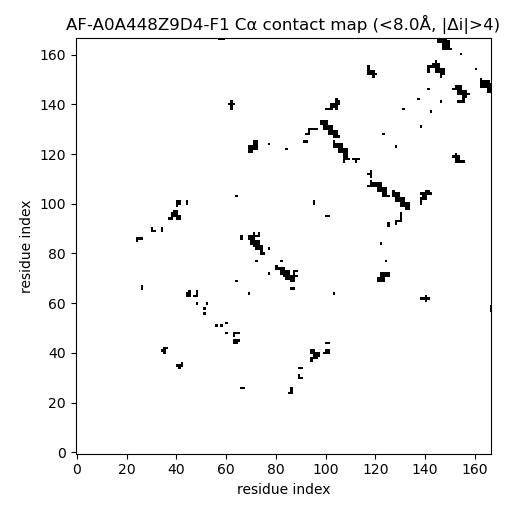38 88 CYS A N 1
ATOM 687 C CA . CYS A 1 88 ? 2.203 -10.210 1.049 1.00 92.38 88 CYS A CA 1
ATOM 688 C C . CYS A 1 88 ? 1.925 -11.189 2.197 1.00 92.38 88 CYS A C 1
ATOM 690 O O . CYS A 1 88 ? 0.898 -11.855 2.234 1.00 92.38 88 CYS A O 1
ATOM 692 N N . ASP A 1 89 ? 2.833 -11.232 3.163 1.00 93.12 89 ASP A N 1
ATOM 693 C CA . ASP A 1 89 ? 2.630 -11.806 4.484 1.00 93.12 89 ASP A CA 1
ATOM 694 C C . ASP A 1 89 ? 1.891 -10.777 5.346 1.00 93.12 89 ASP A C 1
ATOM 696 O O . ASP A 1 89 ? 2.474 -9.834 5.890 1.00 93.12 89 ASP A O 1
ATOM 700 N N . PHE A 1 90 ? 0.576 -10.958 5.452 1.00 92.31 90 PHE A N 1
ATOM 701 C CA . PHE A 1 90 ? -0.313 -10.035 6.154 1.00 92.31 90 PHE A CA 1
ATOM 702 C C . PHE A 1 90 ? 0.011 -9.891 7.645 1.00 92.31 90 PHE A C 1
ATOM 704 O O . PHE A 1 90 ? -0.356 -8.885 8.249 1.00 92.31 90 PHE A O 1
ATOM 711 N N . SER A 1 91 ? 0.721 -10.856 8.244 1.00 90.94 91 SER A N 1
ATOM 712 C CA . SER A 1 91 ? 1.119 -10.789 9.655 1.00 90.94 91 SER A CA 1
ATOM 713 C C . SER A 1 91 ? 2.179 -9.717 9.930 1.00 90.94 91 SER A C 1
ATOM 715 O O . SER A 1 91 ? 2.344 -9.293 11.073 1.00 90.94 91 SER A O 1
ATOM 717 N N . ARG A 1 92 ? 2.877 -9.253 8.885 1.00 92.44 92 ARG A N 1
ATOM 718 C CA . ARG A 1 92 ? 3.916 -8.218 8.966 1.00 92.44 92 ARG A CA 1
ATOM 719 C C . ARG A 1 92 ? 3.369 -6.800 8.834 1.00 92.44 92 ARG A C 1
ATOM 721 O O . ARG A 1 92 ? 4.128 -5.852 9.027 1.00 92.44 92 ARG A O 1
ATOM 728 N N . PHE A 1 93 ? 2.094 -6.630 8.483 1.00 92.81 93 PHE A N 1
ATOM 729 C CA . PHE A 1 93 ? 1.485 -5.305 8.477 1.00 92.81 93 PHE A CA 1
ATOM 730 C C . PHE A 1 93 ? 1.292 -4.787 9.908 1.00 92.81 93 PHE A C 1
ATOM 732 O O . PHE A 1 93 ? 0.952 -5.562 10.806 1.00 92.81 93 PHE A O 1
ATOM 739 N N . PRO A 1 94 ? 1.487 -3.476 10.144 1.00 92.38 94 PRO A N 1
ATOM 740 C CA . PRO A 1 94 ? 1.205 -2.890 11.445 1.00 92.38 94 PRO A CA 1
ATOM 741 C C . PRO A 1 94 ? -0.283 -3.037 11.766 1.00 92.38 94 PRO A C 1
ATOM 743 O O . PRO A 1 94 ? -1.123 -3.054 10.868 1.00 92.38 94 PRO A O 1
ATOM 746 N N . THR A 1 95 ? -0.617 -3.113 13.051 1.00 92.44 95 THR A N 1
ATOM 747 C CA . THR A 1 95 ? -2.008 -3.008 13.508 1.00 92.44 95 THR A CA 1
ATOM 748 C C . THR A 1 95 ? -2.323 -1.540 13.767 1.00 92.44 95 THR A C 1
ATOM 750 O O . THR A 1 95 ? -1.652 -0.920 14.588 1.00 92.44 95 THR A O 1
ATOM 753 N N . CYS A 1 96 ? -3.320 -0.997 13.070 1.00 90.25 96 CYS A N 1
ATOM 754 C CA . CYS A 1 96 ? -3.743 0.393 13.229 1.00 90.25 96 CYS A CA 1
ATOM 755 C C . CYS A 1 96 ? -4.981 0.499 14.123 1.00 90.25 96 CYS A C 1
ATOM 757 O O . CYS A 1 96 ? -5.777 -0.440 14.218 1.00 90.25 96 CYS A O 1
AT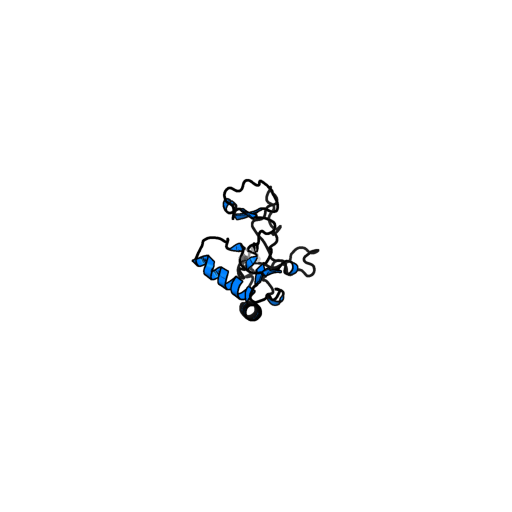OM 759 N N . GLY A 1 97 ? -5.151 1.658 14.752 1.00 88.25 97 GLY A N 1
ATOM 760 C CA . GLY A 1 97 ? -6.305 1.982 15.579 1.00 88.25 97 GLY A CA 1
ATOM 761 C C . GLY A 1 97 ? -7.592 2.233 14.787 1.00 88.25 97 GLY A C 1
ATOM 762 O O . GLY A 1 97 ? -7.633 2.288 13.553 1.00 88.25 97 GLY A O 1
ATOM 763 N N . ASP A 1 98 ? -8.684 2.429 15.524 1.00 86.00 98 ASP A N 1
ATOM 764 C CA . ASP A 1 98 ? -10.014 2.611 14.937 1.00 86.00 98 ASP A CA 1
ATOM 765 C C . ASP A 1 98 ? -10.159 3.910 14.134 1.00 86.00 98 ASP A C 1
ATOM 767 O O . ASP A 1 98 ? -10.863 3.910 13.127 1.00 86.00 98 ASP A O 1
ATOM 771 N N . ASN A 1 99 ? -9.435 4.967 14.513 1.00 87.06 99 ASN A N 1
ATOM 772 C CA . ASN A 1 99 ? -9.464 6.285 13.858 1.00 87.06 99 ASN A CA 1
ATOM 773 C C . ASN A 1 99 ? -8.262 6.508 12.920 1.00 87.06 99 ASN A C 1
ATOM 775 O O . ASN A 1 99 ? -7.835 7.640 12.692 1.00 87.06 99 ASN A O 1
ATOM 779 N N . GLU A 1 100 ? -7.669 5.422 12.422 1.00 88.50 100 GLU A N 1
ATOM 780 C CA . GLU A 1 100 ? -6.496 5.464 11.551 1.00 88.50 100 GLU A CA 1
ATOM 781 C C . GLU A 1 100 ? -6.764 4.813 10.186 1.00 88.50 100 GLU A C 1
ATOM 783 O O . GLU A 1 100 ? -7.570 3.890 10.041 1.00 88.50 100 GLU A O 1
ATOM 788 N N . GLU A 1 101 ? -6.053 5.273 9.165 1.00 85.00 101 GLU A N 1
ATOM 789 C CA . GLU A 1 101 ? -5.912 4.619 7.870 1.00 85.00 101 GLU A CA 1
ATOM 790 C C . GLU A 1 101 ? -4.549 3.924 7.790 1.00 85.00 101 GLU A C 1
ATOM 792 O O . GLU A 1 101 ? -3.530 4.467 8.222 1.00 85.00 101 GLU A O 1
ATOM 797 N N . ILE A 1 102 ? -4.527 2.722 7.210 1.00 87.38 102 ILE A N 1
ATOM 798 C CA . ILE A 1 102 ? -3.283 2.039 6.853 1.00 87.38 102 ILE A CA 1
ATOM 799 C C . ILE A 1 102 ? -2.792 2.552 5.496 1.00 87.38 102 ILE A C 1
ATOM 801 O O . ILE A 1 102 ? -3.523 2.517 4.503 1.00 87.38 102 ILE A O 1
ATOM 805 N N . CYS A 1 103 ? -1.547 3.016 5.452 1.00 85.31 103 CYS A N 1
ATOM 806 C CA . CYS A 1 103 ? -0.924 3.600 4.270 1.00 85.31 103 CYS A CA 1
ATOM 807 C C . CYS A 1 103 ? 0.304 2.799 3.873 1.00 85.31 103 CYS A C 1
ATOM 809 O O . CYS A 1 103 ? 1.269 2.724 4.626 1.00 85.31 103 CYS A O 1
ATOM 811 N N . TYR A 1 104 ? 0.277 2.221 2.674 1.00 86.38 104 TYR A N 1
ATOM 812 C CA . TYR A 1 104 ? 1.287 1.251 2.249 1.00 86.38 104 TYR A CA 1
ATOM 813 C C . TYR A 1 104 ? 2.571 1.869 1.673 1.00 86.38 104 TYR A C 1
ATOM 815 O O . TYR A 1 104 ? 3.531 1.134 1.465 1.00 86.38 104 TYR A O 1
ATOM 823 N N . ASN A 1 105 ? 2.579 3.184 1.391 1.00 79.88 105 ASN A N 1
ATOM 824 C CA . ASN A 1 105 ? 3.712 3.975 0.869 1.00 79.88 105 ASN A CA 1
ATOM 825 C C . ASN A 1 105 ? 4.628 3.192 -0.079 1.00 79.88 105 ASN A C 1
ATOM 827 O O . ASN A 1 105 ? 5.814 2.951 0.191 1.00 79.88 105 ASN A O 1
ATOM 831 N N . ARG A 1 106 ? 4.027 2.747 -1.180 1.00 83.19 106 ARG A N 1
ATOM 832 C CA . ARG A 1 106 ? 4.642 1.815 -2.117 1.00 83.19 106 ARG A CA 1
ATOM 833 C C . ARG A 1 106 ? 5.913 2.401 -2.726 1.00 83.19 106 ARG A C 1
ATOM 835 O O . ARG A 1 106 ? 6.041 3.607 -2.930 1.00 83.19 106 ARG A O 1
ATOM 842 N N . LYS A 1 107 ? 6.862 1.532 -3.062 1.00 80.44 107 LYS A N 1
ATOM 843 C CA . LYS A 1 107 ? 8.075 1.903 -3.790 1.00 80.44 107 LYS A CA 1
ATOM 844 C C . LYS A 1 107 ? 7.956 1.576 -5.264 1.00 80.44 107 LYS A C 1
ATOM 846 O O . LYS A 1 107 ? 7.369 0.554 -5.608 1.00 80.44 107 LYS A O 1
ATOM 851 N N . PRO A 1 108 ? 8.560 2.399 -6.133 1.00 76.50 108 PRO A N 1
ATOM 852 C CA . PRO A 1 108 ? 8.650 2.080 -7.544 1.00 76.50 108 PRO A CA 1
ATOM 853 C C . PRO A 1 108 ? 9.463 0.794 -7.732 1.00 76.50 108 PRO A C 1
ATOM 855 O O . PRO A 1 108 ? 10.589 0.670 -7.242 1.00 76.50 108 PRO A O 1
ATOM 858 N N . SER A 1 109 ? 8.891 -0.165 -8.452 1.00 75.94 109 SER A N 1
ATOM 859 C CA . SER A 1 109 ? 9.606 -1.351 -8.901 1.00 75.94 109 SER A CA 1
ATOM 860 C C . SER A 1 109 ? 10.625 -0.937 -9.962 1.00 75.94 109 SER A C 1
ATOM 862 O O . SER A 1 109 ? 10.306 -0.197 -10.886 1.00 75.94 109 SER A O 1
ATOM 864 N N . ARG A 1 110 ? 11.874 -1.393 -9.829 1.00 70.38 110 ARG A N 1
ATOM 865 C CA . ARG A 1 110 ? 12.956 -1.111 -10.796 1.00 70.38 110 ARG A CA 1
ATOM 866 C C . ARG A 1 110 ? 13.051 -2.194 -11.872 1.00 70.38 110 ARG A C 1
ATOM 868 O O . ARG A 1 110 ? 14.135 -2.473 -12.378 1.00 70.38 110 ARG A O 1
ATOM 875 N N . ASP A 1 111 ? 11.941 -2.865 -12.161 1.00 63.00 111 ASP A N 1
ATOM 876 C CA . ASP A 1 111 ? 11.882 -3.941 -13.151 1.00 63.00 111 ASP A CA 1
ATOM 877 C C . ASP A 1 111 ? 11.885 -3.404 -14.588 1.00 63.00 111 ASP A C 1
ATOM 879 O O . ASP A 1 111 ? 12.284 -4.127 -15.498 1.00 63.00 111 ASP A O 1
ATOM 883 N N . HIS A 1 112 ? 11.503 -2.138 -14.789 1.00 58.84 112 HIS A N 1
ATOM 884 C CA . HIS A 1 112 ? 11.556 -1.449 -16.077 1.00 58.84 112 HIS A CA 1
ATOM 885 C C . HIS A 1 112 ? 12.389 -0.163 -15.963 1.00 58.84 112 HIS A C 1
ATOM 887 O O . HIS A 1 112 ? 12.416 0.505 -14.934 1.00 58.84 112 HIS A O 1
ATOM 893 N N . PHE A 1 113 ? 13.119 0.197 -17.018 1.00 58.75 113 PHE A N 1
ATOM 894 C CA . PHE A 1 113 ? 13.834 1.473 -17.084 1.00 58.75 113 PHE A CA 1
ATOM 895 C C . PHE A 1 113 ? 13.117 2.379 -18.077 1.00 58.75 113 PHE A C 1
ATOM 897 O O . PHE A 1 113 ? 13.229 2.194 -19.288 1.00 58.75 113 PHE A O 1
ATOM 904 N N . HIS A 1 114 ? 12.378 3.361 -17.565 1.00 58.44 114 HIS A N 1
ATOM 905 C CA . HIS A 1 114 ? 11.862 4.451 -18.384 1.00 58.44 114 HIS A CA 1
ATOM 906 C C . HIS A 1 114 ? 12.935 5.534 -18.525 1.00 58.44 114 HIS A C 1
ATOM 908 O O . HIS A 1 114 ? 13.764 5.721 -17.631 1.00 58.44 114 HIS A O 1
ATOM 914 N N . ARG A 1 115 ? 12.951 6.236 -19.666 1.00 55.44 115 ARG A N 1
ATOM 915 C CA . ARG A 1 115 ? 13.964 7.266 -19.985 1.00 55.44 115 ARG A CA 1
ATOM 916 C C . ARG A 1 115 ? 14.021 8.407 -18.966 1.00 55.44 115 ARG A C 1
ATOM 918 O O . ARG A 1 115 ? 15.027 9.097 -18.885 1.00 55.44 115 ARG A O 1
ATOM 925 N N . ASP A 1 116 ? 12.951 8.580 -18.216 1.00 56.25 116 ASP A N 1
ATOM 926 C CA . ASP A 1 116 ? 12.729 9.604 -17.208 1.00 56.25 116 ASP A CA 1
ATOM 927 C C . ASP A 1 116 ? 12.752 9.038 -15.772 1.00 56.25 116 ASP A C 1
ATOM 929 O O . ASP A 1 116 ? 12.408 9.738 -14.832 1.00 56.25 116 ASP A O 1
ATOM 933 N N . ASN A 1 117 ? 13.197 7.785 -15.586 1.00 54.06 117 ASN A N 1
ATOM 934 C CA . ASN A 1 117 ? 13.320 7.099 -14.290 1.00 54.06 117 ASN A CA 1
ATOM 935 C C . ASN A 1 117 ? 11.994 6.902 -13.524 1.00 54.06 117 ASN A C 1
ATOM 937 O O . ASN A 1 117 ? 11.991 6.568 -12.337 1.00 54.06 117 ASN A O 1
ATOM 941 N N . HIS A 1 118 ? 10.860 7.047 -14.201 1.00 61.84 118 HIS A N 1
ATOM 942 C CA . HIS A 1 118 ? 9.546 6.884 -13.602 1.00 61.84 118 HIS A CA 1
ATOM 943 C C . HIS A 1 118 ? 8.976 5.483 -13.825 1.00 61.84 118 HIS A C 1
ATOM 945 O O . HIS A 1 118 ? 9.241 4.870 -14.848 1.00 61.84 118 HIS A O 1
ATOM 951 N N . GLN A 1 119 ? 8.198 4.953 -12.879 1.00 66.00 119 GLN A N 1
ATOM 952 C CA . GLN A 1 119 ? 7.815 3.535 -12.878 1.00 66.00 119 GLN A CA 1
ATOM 953 C C . GLN A 1 119 ? 6.298 3.350 -12.859 1.00 66.00 119 GLN A C 1
ATOM 955 O O . GLN A 1 119 ? 5.594 4.046 -12.129 1.00 66.00 119 GLN A O 1
ATOM 960 N N . HIS A 1 120 ? 5.792 2.402 -13.653 1.00 65.19 120 HIS A N 1
ATOM 961 C CA . HIS A 1 120 ? 4.364 2.045 -13.674 1.00 65.19 120 HIS A CA 1
ATOM 962 C C . HIS A 1 120 ? 3.984 1.027 -12.602 1.00 65.19 120 HIS A C 1
ATOM 964 O O . HIS A 1 120 ? 2.810 0.897 -12.266 1.00 65.19 120 HIS A O 1
ATOM 970 N N . LYS A 1 121 ? 4.966 0.274 -12.101 1.00 74.19 121 LYS A N 1
ATOM 971 C CA . LYS A 1 121 ? 4.751 -0.774 -11.110 1.00 74.19 121 LYS A CA 1
ATOM 972 C C . LYS A 1 121 ? 5.328 -0.362 -9.778 1.00 74.19 121 LYS A C 1
ATOM 974 O O . 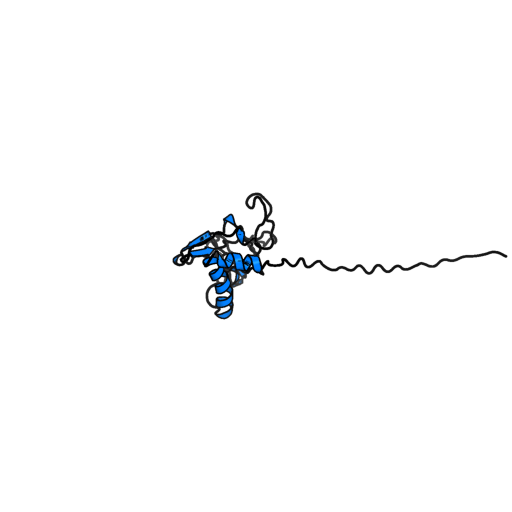LYS A 1 121 ? 6.411 0.220 -9.710 1.00 74.19 121 LYS A O 1
ATOM 979 N N . PHE A 1 122 ? 4.609 -0.723 -8.730 1.00 80.62 122 PHE A N 1
ATOM 980 C CA . PHE A 1 122 ? 4.977 -0.429 -7.363 1.00 80.62 122 PHE A CA 1
ATOM 981 C C . PHE A 1 122 ? 4.877 -1.698 -6.522 1.00 80.62 122 PHE A C 1
ATOM 983 O O . PHE A 1 122 ? 4.139 -2.616 -6.866 1.00 80.62 122 PHE A O 1
ATOM 990 N N . TYR A 1 123 ? 5.638 -1.746 -5.438 1.00 86.69 123 TYR A N 1
ATOM 991 C CA . TYR A 1 123 ? 5.601 -2.830 -4.465 1.00 86.69 123 TYR A CA 1
ATOM 992 C C . TYR A 1 123 ? 5.626 -2.267 -3.045 1.00 86.69 123 TYR A C 1
ATOM 994 O O . TYR A 1 123 ? 6.039 -1.126 -2.822 1.00 86.69 123 TYR A O 1
ATOM 1002 N N . ILE A 1 124 ? 5.190 -3.060 -2.075 1.00 89.56 124 ILE A N 1
ATOM 1003 C CA . ILE A 1 124 ? 5.095 -2.649 -0.673 1.00 89.56 124 ILE A CA 1
ATOM 1004 C C . ILE A 1 124 ? 6.339 -3.113 0.088 1.00 89.56 124 ILE A C 1
ATOM 1006 O O . ILE A 1 124 ? 6.743 -4.270 -0.008 1.00 89.56 124 ILE A O 1
ATOM 1010 N N . GLN A 1 125 ? 6.936 -2.221 0.878 1.00 90.94 125 GLN A N 1
ATOM 1011 C CA . GLN A 1 125 ? 7.902 -2.598 1.911 1.00 90.94 125 GLN A CA 1
ATOM 1012 C C . GLN A 1 125 ? 7.233 -2.436 3.275 1.00 90.94 125 GLN A C 1
ATOM 1014 O O . GLN A 1 125 ? 6.694 -1.370 3.568 1.00 90.94 125 GLN A O 1
ATOM 1019 N N . TYR A 1 126 ? 7.232 -3.493 4.090 1.00 91.31 126 TYR A N 1
ATOM 1020 C CA . TYR A 1 126 ? 6.473 -3.529 5.348 1.00 91.31 126 TYR A CA 1
ATOM 1021 C C . TYR A 1 126 ? 6.884 -2.435 6.340 1.00 91.31 126 TYR A C 1
ATOM 1023 O O . TYR A 1 126 ? 6.036 -1.903 7.044 1.00 91.31 126 TYR A O 1
ATOM 1031 N N . ASP A 1 127 ? 8.161 -2.055 6.358 1.00 89.50 127 ASP A N 1
ATOM 1032 C CA . ASP A 1 127 ? 8.719 -0.981 7.191 1.00 89.50 127 ASP A CA 1
ATOM 1033 C C . ASP A 1 127 ? 8.290 0.430 6.755 1.00 89.50 127 ASP A C 1
ATOM 1035 O O . ASP A 1 127 ? 8.554 1.406 7.457 1.00 89.50 127 ASP A O 1
ATOM 1039 N N . ARG A 1 128 ? 7.621 0.548 5.603 1.00 87.44 128 ARG A N 1
ATOM 1040 C CA . ARG A 1 128 ? 7.049 1.799 5.087 1.00 87.44 128 ARG A CA 1
ATOM 1041 C C . ARG A 1 128 ? 5.529 1.829 5.182 1.00 87.44 128 ARG A C 1
ATOM 1043 O O . ARG A 1 128 ? 4.922 2.835 4.812 1.00 87.44 128 ARG A O 1
ATOM 1050 N N . VAL A 1 129 ? 4.918 0.756 5.680 1.00 89.38 129 VAL A N 1
ATOM 1051 C CA . VAL A 1 129 ? 3.489 0.728 5.971 1.00 89.38 129 VAL A CA 1
ATOM 1052 C C . VAL A 1 129 ? 3.272 1.423 7.308 1.00 89.38 129 VAL A C 1
ATOM 1054 O O . VAL A 1 129 ? 3.777 0.974 8.334 1.00 89.38 129 VAL A O 1
ATOM 1057 N N . PHE A 1 130 ? 2.527 2.524 7.302 1.00 89.25 130 PHE A N 1
ATOM 1058 C CA . PHE A 1 130 ? 2.259 3.313 8.504 1.00 89.25 130 PHE A CA 1
ATOM 1059 C C . PHE A 1 130 ? 0.764 3.481 8.729 1.00 89.25 130 PHE A C 1
ATOM 1061 O O . PHE A 1 130 ? -0.033 3.431 7.792 1.00 89.25 130 PHE A O 1
ATOM 1068 N N . CYS A 1 131 ? 0.404 3.716 9.984 1.00 89.31 131 CYS A N 1
ATOM 1069 C CA . CYS A 1 131 ? -0.934 4.121 10.375 1.00 89.31 131 CYS A CA 1
ATOM 1070 C C . CYS A 1 131 ? -0.952 5.646 10.499 1.00 89.31 131 CYS A C 1
ATOM 1072 O O . CYS A 1 131 ? -0.116 6.224 11.195 1.00 89.31 131 CYS A O 1
ATOM 107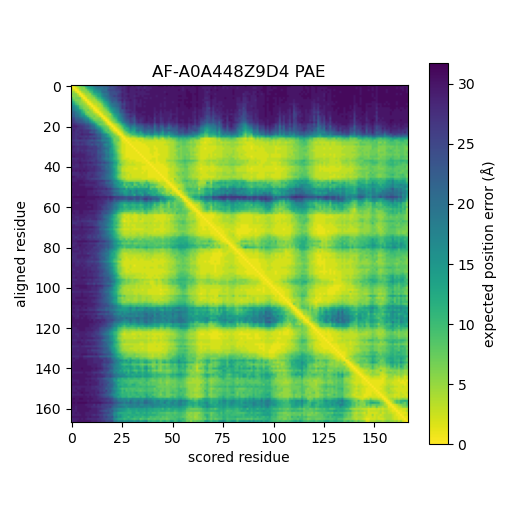4 N N . TYR A 1 132 ? -1.875 6.297 9.801 1.00 86.94 132 TYR A N 1
ATOM 1075 C CA . TYR A 1 132 ? -2.084 7.739 9.897 1.00 86.94 132 TYR A CA 1
ATOM 1076 C C . TYR A 1 132 ? -3.488 8.024 10.415 1.00 86.94 132 TYR A C 1
ATOM 1078 O O . TYR A 1 132 ? -4.392 7.254 10.106 1.00 86.94 132 TYR A O 1
ATOM 1086 N N . PRO A 1 133 ? -3.718 9.133 11.136 1.00 85.00 133 PRO A N 1
ATOM 1087 C CA . PRO A 1 133 ? -5.072 9.567 11.456 1.00 85.00 133 PRO A CA 1
ATOM 1088 C C . PRO A 1 133 ? -5.921 9.675 10.184 1.00 85.00 133 PRO A C 1
ATOM 1090 O O . PRO A 1 133 ? -5.450 10.201 9.174 1.00 85.00 133 PRO A O 1
ATOM 1093 N N . ASP A 1 134 ? -7.175 9.233 10.236 1.00 79.25 134 ASP A N 1
ATOM 1094 C CA . ASP A 1 134 ? -8.123 9.327 9.113 1.00 79.25 134 ASP A CA 1
ATOM 1095 C C . ASP A 1 134 ? -8.298 10.762 8.569 1.00 79.25 134 ASP A C 1
ATOM 1097 O O . ASP A 1 134 ? -8.498 10.982 7.375 1.00 79.25 134 ASP A O 1
ATOM 1101 N N . SER A 1 135 ? -8.128 11.758 9.437 1.00 77.38 135 SER A N 1
ATOM 1102 C CA . SER A 1 135 ? -8.132 13.186 9.111 1.00 77.38 135 SER A CA 1
ATOM 1103 C C . SER A 1 135 ? -6.930 13.669 8.288 1.00 77.38 135 SER A C 1
ATOM 1105 O O . SER A 1 135 ? -6.975 14.781 7.761 1.00 77.38 135 SER A O 1
ATOM 1107 N N . TRP A 1 136 ? -5.857 12.880 8.152 1.00 76.31 136 TRP A N 1
ATOM 1108 C CA . TRP A 1 136 ? -4.633 13.310 7.465 1.00 76.31 136 TRP A CA 1
ATOM 1109 C C . TRP A 1 136 ? -4.823 13.475 5.952 1.00 76.31 136 TRP A C 1
ATOM 1111 O O . TRP A 1 136 ? -4.209 14.353 5.348 1.00 76.31 136 TRP A O 1
ATOM 1121 N N . GLY A 1 137 ? -5.646 12.634 5.315 1.00 65.50 137 GLY A N 1
ATOM 1122 C CA . GLY A 1 137 ? -5.954 12.697 3.877 1.00 65.50 137 GLY A CA 1
ATOM 1123 C C . GLY A 1 137 ? -4.790 12.391 2.913 1.00 65.50 137 GLY A C 1
ATOM 1124 O O . GLY A 1 137 ? -5.045 12.073 1.751 1.00 65.50 137 GLY A O 1
ATOM 1125 N N . GLY A 1 138 ? -3.535 12.415 3.380 1.00 66.25 138 GLY A N 1
ATOM 1126 C CA . GLY A 1 138 ? -2.304 12.209 2.599 1.00 66.25 138 GLY A CA 1
ATOM 1127 C C . GLY A 1 138 ? -1.930 10.751 2.312 1.00 66.25 138 GLY A C 1
ATOM 1128 O O . GLY A 1 138 ? -0.862 10.482 1.758 1.00 66.25 138 GLY A O 1
ATOM 1129 N N . CYS A 1 139 ? -2.793 9.807 2.689 1.00 71.12 139 CYS A N 1
ATOM 1130 C CA . CYS A 1 139 ? -2.607 8.386 2.430 1.00 71.12 139 CYS A CA 1
ATOM 1131 C C . CYS A 1 139 ? -2.706 8.112 0.921 1.00 71.12 139 CYS A C 1
ATOM 1133 O O . CYS A 1 139 ? -3.808 7.943 0.386 1.00 71.12 139 CYS A O 1
ATOM 1135 N N . SER A 1 140 ? -1.562 8.140 0.235 1.00 71.69 140 SER A N 1
ATOM 1136 C CA . SER A 1 140 ? -1.417 7.803 -1.181 1.00 71.69 140 SER A CA 1
ATOM 1137 C C . SER A 1 140 ? -0.176 6.948 -1.385 1.00 71.69 140 SER A C 1
ATOM 1139 O O . SER A 1 140 ? 0.878 7.181 -0.796 1.00 71.69 140 SER A O 1
ATOM 1141 N N . SER A 1 141 ? -0.289 5.981 -2.285 1.00 70.06 141 SER A N 1
ATOM 1142 C CA . SER A 1 141 ? 0.828 5.163 -2.746 1.00 70.06 141 SER A CA 1
ATOM 1143 C C . SER A 1 141 ? 1.898 5.962 -3.477 1.00 70.06 141 SER A C 1
ATOM 1145 O O . SER A 1 141 ? 3.001 5.452 -3.650 1.00 70.06 141 SER A O 1
ATOM 1147 N N . CYS A 1 142 ? 1.584 7.182 -3.923 1.00 71.56 142 CYS A N 1
ATOM 1148 C CA . CYS A 1 142 ? 2.559 8.047 -4.567 1.00 71.56 142 CYS A CA 1
ATOM 1149 C C . CYS A 1 142 ? 3.325 8.941 -3.594 1.00 71.56 142 CYS A C 1
ATOM 1151 O O . CYS A 1 142 ? 4.323 9.500 -4.033 1.00 71.56 142 CYS A O 1
ATOM 1153 N N . THR A 1 143 ? 2.926 9.071 -2.322 1.00 69.75 143 THR A N 1
ATOM 1154 C CA . THR A 1 143 ? 3.586 9.952 -1.340 1.00 69.75 143 THR A CA 1
ATOM 1155 C C . THR A 1 143 ? 5.069 9.569 -1.172 1.00 69.75 143 THR A C 1
ATOM 1157 O O . THR A 1 143 ? 5.363 8.397 -0.923 1.00 69.75 143 THR A O 1
ATOM 1160 N N . PRO A 1 144 ? 6.032 10.513 -1.293 1.00 63.25 144 PRO A N 1
ATOM 1161 C CA . PRO A 1 144 ? 5.894 11.985 -1.310 1.00 63.25 144 PRO A CA 1
ATOM 1162 C C . PRO A 1 144 ? 5.589 12.635 -2.678 1.00 63.25 144 PRO A C 1
ATOM 1164 O O . PRO A 1 144 ? 5.431 13.849 -2.764 1.00 63.25 144 PRO A O 1
ATOM 1167 N N . GLY A 1 145 ? 5.527 11.857 -3.752 1.00 74.50 145 GLY A N 1
ATOM 1168 C CA . GLY A 1 145 ? 5.144 12.290 -5.094 1.00 74.50 145 GLY A CA 1
ATOM 1169 C C . GLY A 1 145 ? 3.633 12.395 -5.339 1.00 74.50 145 GLY A C 1
ATOM 1170 O O . GLY A 1 145 ? 2.807 12.296 -4.433 1.00 74.50 145 GLY A O 1
ATOM 1171 N N . ARG A 1 146 ? 3.264 12.595 -6.609 1.00 77.19 146 ARG A N 1
ATOM 1172 C CA . ARG A 1 146 ? 1.874 12.747 -7.076 1.00 77.19 146 ARG A CA 1
ATOM 1173 C C . ARG A 1 146 ? 1.573 11.784 -8.219 1.00 77.19 146 ARG A C 1
ATOM 1175 O O . ARG A 1 146 ? 2.463 11.471 -9.006 1.00 77.19 146 ARG A O 1
ATOM 1182 N N . TYR A 1 147 ? 0.330 11.329 -8.352 1.00 77.69 147 TYR A N 1
ATOM 1183 C CA . TYR A 1 147 ? -0.050 10.445 -9.457 1.00 77.69 147 TYR A CA 1
ATOM 1184 C C . TYR A 1 147 ? -0.437 11.224 -10.710 1.00 77.69 147 TYR A C 1
ATOM 1186 O O . TYR A 1 147 ? -1.334 12.067 -10.673 1.00 77.69 147 TYR A O 1
ATOM 1194 N N . CYS A 1 148 ? 0.195 10.892 -11.832 1.00 79.00 148 CYS A N 1
ATOM 1195 C CA . CYS A 1 148 ? -0.181 11.400 -13.139 1.00 79.00 148 CYS A CA 1
ATOM 1196 C C . CYS A 1 148 ? -1.164 10.430 -13.808 1.00 79.00 148 CYS A C 1
ATOM 1198 O O . CYS A 1 148 ? -0.777 9.340 -14.235 1.00 79.00 148 CYS A O 1
ATOM 1200 N N . LYS A 1 149 ? -2.442 10.817 -13.908 1.00 78.31 149 LYS A N 1
ATOM 1201 C CA . LYS A 1 149 ? -3.516 9.967 -14.449 1.00 78.31 149 LYS A CA 1
ATOM 1202 C C . LYS A 1 149 ? -3.333 9.682 -15.935 1.00 78.31 149 LYS A C 1
ATOM 1204 O O . LYS A 1 149 ? -3.514 8.540 -16.354 1.00 78.31 149 LYS A O 1
ATOM 1209 N N . SER A 1 150 ? -2.926 10.686 -16.715 1.00 80.06 150 SER A N 1
ATOM 1210 C CA . SER A 1 150 ? -2.686 10.542 -18.159 1.00 80.06 150 SER A CA 1
ATOM 1211 C C . SER A 1 150 ? -1.604 9.507 -18.474 1.00 80.06 150 SER A C 1
ATOM 1213 O O . SER A 1 150 ? -1.660 8.844 -19.506 1.00 80.06 150 SER A O 1
ATOM 1215 N N . GLU A 1 151 ? -0.645 9.333 -17.568 1.00 76.75 151 GLU A N 1
ATOM 1216 C CA . GLU A 1 151 ? 0.514 8.456 -17.753 1.00 76.75 151 GLU A CA 1
ATOM 1217 C C . GLU A 1 151 ? 0.480 7.202 -16.875 1.00 76.75 151 GLU A C 1
ATOM 1219 O O . GLU A 1 151 ? 1.351 6.336 -16.976 1.00 76.75 151 GLU A O 1
ATOM 1224 N N . LYS A 1 152 ? -0.540 7.096 -16.019 1.00 76.25 152 LYS A N 1
ATOM 1225 C CA . LYS A 1 152 ? -0.779 5.987 -15.099 1.00 76.25 152 LYS A CA 1
ATOM 1226 C C . LYS A 1 152 ? 0.449 5.628 -14.249 1.00 76.25 152 LYS A C 1
ATOM 1228 O O . LYS A 1 152 ? 0.821 4.458 -14.156 1.00 76.25 152 LYS A O 1
ATOM 1233 N N . ARG A 1 153 ? 1.105 6.630 -13.651 1.00 72.81 153 ARG A N 1
ATOM 1234 C CA . ARG A 1 153 ? 2.326 6.453 -12.837 1.00 72.81 153 ARG A CA 1
ATOM 1235 C C . ARG A 1 153 ? 2.512 7.552 -11.790 1.00 72.81 153 ARG A C 1
ATOM 1237 O O . ARG A 1 153 ? 2.003 8.659 -11.954 1.00 72.81 153 ARG A O 1
ATOM 1244 N N . CYS A 1 154 ? 3.273 7.257 -10.737 1.00 75.31 154 CYS A N 1
ATOM 1245 C CA . CYS A 1 154 ? 3.694 8.260 -9.755 1.00 75.31 154 CYS A CA 1
ATOM 1246 C C . CYS A 1 154 ? 4.880 9.085 -10.276 1.00 75.31 154 CYS A C 1
ATOM 1248 O O . CYS A 1 154 ? 5.830 8.540 -10.844 1.00 75.31 154 CYS A O 1
ATOM 1250 N N . ILE A 1 155 ? 4.829 10.392 -10.034 1.00 77.69 155 ILE A N 1
ATOM 1251 C CA . ILE A 1 155 ? 5.896 11.363 -10.279 1.00 77.69 155 ILE A CA 1
ATOM 1252 C C . ILE A 1 155 ? 6.475 11.749 -8.921 1.00 77.69 155 ILE A C 1
ATOM 1254 O O . ILE A 1 155 ? 5.768 12.328 -8.093 1.00 77.69 155 ILE A O 1
ATOM 1258 N N . LEU A 1 156 ? 7.732 11.392 -8.668 1.00 72.00 156 LEU A N 1
ATOM 1259 C CA . LEU A 1 156 ? 8.393 11.645 -7.389 1.00 72.00 156 LEU A CA 1
ATOM 1260 C C . LEU A 1 156 ? 9.069 13.018 -7.423 1.00 72.00 156 LEU A C 1
ATOM 1262 O O . LEU A 1 156 ? 9.971 13.226 -8.222 1.00 72.00 156 LEU A O 1
ATOM 1266 N N . GLU A 1 157 ? 8.639 13.928 -6.545 1.00 61.72 157 GLU A N 1
ATOM 1267 C CA . GLU A 1 157 ? 9.375 15.153 -6.177 1.00 61.72 157 GLU A CA 1
ATOM 1268 C C . GLU A 1 157 ? 9.809 16.086 -7.334 1.00 61.72 157 GLU A C 1
ATOM 1270 O O . GLU A 1 157 ? 10.707 16.909 -7.165 1.00 61.72 157 GLU A O 1
ATOM 1275 N N . GLU A 1 158 ? 9.149 16.038 -8.496 1.00 64.25 158 GLU A N 1
ATOM 1276 C CA . GLU A 1 158 ? 9.459 16.922 -9.627 1.00 64.25 158 GLU A CA 1
ATOM 1277 C C . GLU A 1 158 ? 8.498 18.120 -9.680 1.00 64.25 158 GLU A C 1
ATOM 1279 O O . GLU A 1 158 ? 7.395 18.073 -10.240 1.00 64.25 158 GLU A O 1
ATOM 1284 N N . VAL A 1 159 ? 8.922 19.225 -9.057 1.00 64.50 159 VAL A N 1
ATOM 1285 C CA . VAL A 1 159 ? 8.196 20.501 -9.099 1.00 64.50 159 VAL A CA 1
ATOM 1286 C C . VAL A 1 159 ? 8.134 20.990 -10.547 1.00 64.50 159 VAL A C 1
ATOM 1288 O O . VAL A 1 159 ? 9.149 21.351 -11.132 1.00 64.50 159 VAL A O 1
ATOM 1291 N N . GLY A 1 160 ? 6.926 21.031 -11.114 1.00 72.56 160 GLY A N 1
ATOM 1292 C CA . GLY A 1 160 ? 6.693 21.516 -12.477 1.00 72.56 160 GLY A CA 1
ATOM 1293 C C . GLY A 1 160 ? 6.623 20.433 -13.554 1.00 72.56 160 GLY A C 1
ATOM 1294 O O . GLY A 1 160 ? 6.544 20.787 -14.730 1.00 72.56 160 GLY A O 1
ATOM 1295 N N . TYR A 1 161 ? 6.596 19.146 -13.186 1.00 82.06 161 TYR A N 1
ATOM 1296 C CA . TYR A 1 161 ? 6.360 18.075 -14.156 1.00 82.06 161 TYR A CA 1
ATOM 1297 C C . TYR A 1 161 ? 5.045 18.322 -14.933 1.00 82.06 161 TYR A C 1
ATOM 1299 O O . TYR A 1 161 ? 3.992 18.515 -14.310 1.00 82.06 161 TYR A O 1
ATOM 1307 N N . PRO A 1 162 ? 5.058 18.335 -16.278 1.00 86.06 162 PRO A N 1
ATOM 1308 C CA . PRO A 1 162 ? 3.906 18.727 -17.084 1.00 86.06 162 PRO A CA 1
ATOM 1309 C C . PRO A 1 162 ? 2.933 17.556 -17.280 1.00 86.06 162 PRO A C 1
ATOM 1311 O O . PRO A 1 162 ? 2.635 17.159 -18.405 1.00 86.06 162 PRO A O 1
ATOM 1314 N N . CYS A 1 163 ? 2.417 16.991 -16.187 1.00 84.62 163 CYS A N 1
ATOM 1315 C CA . CYS A 1 163 ? 1.353 16.001 -16.296 1.00 84.62 163 CYS A CA 1
ATOM 1316 C C . CYS A 1 163 ? 0.072 16.669 -16.808 1.00 84.62 163 CYS A C 1
ATOM 1318 O O . CYS A 1 163 ? -0.376 17.680 -16.259 1.00 84.62 163 CYS A O 1
ATOM 1320 N N . GLN A 1 164 ? -0.541 16.069 -17.828 1.00 85.62 164 GLN A N 1
ATOM 1321 C CA . GLN A 1 164 ? -1.787 16.562 -18.406 1.00 85.62 164 GLN A CA 1
ATOM 1322 C C . GLN A 1 164 ? -2.955 16.485 -17.411 1.00 85.62 164 GLN A C 1
ATOM 1324 O O . GLN A 1 164 ? -3.806 17.372 -17.400 1.00 85.62 164 GLN A O 1
ATOM 1329 N N . GLU A 1 165 ? -2.995 15.446 -16.569 1.00 82.81 165 GLU A N 1
ATOM 1330 C CA . GLU A 1 165 ? -4.052 15.269 -15.571 1.00 82.81 165 GLU A CA 1
ATOM 1331 C C . GLU A 1 165 ? -3.514 14.688 -14.254 1.00 82.81 165 GLU A C 1
ATOM 1333 O O . GLU A 1 165 ? -3.093 13.531 -14.190 1.00 82.81 165 GLU A O 1
ATOM 1338 N N . TRP A 1 166 ? -3.568 15.482 -13.183 1.00 79.94 166 TRP A N 1
ATOM 1339 C CA . TRP A 1 166 ? -3.159 15.055 -11.845 1.00 79.94 166 TRP A CA 1
ATOM 1340 C C . TRP A 1 166 ? -4.297 14.398 -11.054 1.00 79.94 166 TRP A C 1
ATOM 1342 O O . TRP A 1 166 ? -5.480 14.705 -11.247 1.00 79.94 166 TRP A O 1
ATOM 1352 N N . PHE A 1 167 ? -3.903 13.510 -10.141 1.00 70.62 167 PHE A N 1
ATOM 1353 C CA . PHE A 1 167 ? -4.702 13.094 -8.994 1.00 70.62 167 PHE A CA 1
ATOM 1354 C C . PHE A 1 167 ? -4.430 14.009 -7.786 1.00 70.62 167 PHE A C 1
ATOM 1356 O O . PHE A 1 167 ? -3.257 14.435 -7.614 1.00 70.62 167 PHE A O 1
#

pLDDT: mean 73.51, std 17.14, range [35.31, 93.12]

Secondary structure (DSSP, 8-state):
----------------------------HHHHHHHHHH-HHHHHHHHHHHHHHHH-SSS-GGGS--TTT--EE--SSTTTSPP-EES--GGGSPPP-TTEEEE--PEEPTTS--TTS--S-EEB-GGG-EEEEGGG----TTTTSEEETTTTEEE-S-TT---SSB-

Mean predicted aligned error: 12.11 Å

Organism: NCBI:txid183589

Foldseek 3Di:
DDDDDDDDDDPPDPPDPPPPPPPQLDAPVVQLVVLCVQAVQLVVLVVCLVVCVVVDDDDDSQLGDDQRQAWAFPDPDCVPDDGDTGGDRSVLADREDPQWHWAQLWDADPPDADPVRWHLDTYGYRVRTDIDGPVPPPRGNLPVFWAQPVVNTTDPPDDPDPRPDTD

Radius of gyration: 24.14 Å; Cα contacts (8 Å, |Δi|>4): 243; chains: 1; bounding box: 43×89×65 Å

Sequence (167 aa):
MKNQSLSLALLATLTSFLVGRVVSVDVDYEALNAAAEKNPAFRRSLENRHRRSLQNKDKPAFDFFDPDEDTCDNSKNPTEDRALLSACDFSRFPTCGDNEEICYNRKPSRDHFHRDNHQHKFYIQYDRVFCYPDSWGGCSSCTPGRYCKSEKRCILEEVGYPCQEWF